Protein AF-A0A821CSN5-F1 (afdb_monomer_lite)

Radius of gyration: 19.82 Å; chains: 1; bounding box: 37×22×61 Å

pLDDT: mean 76.95, std 11.37, range [38.47, 92.56]

Sequence (75 aa):
MDILNELKPMKQAFPSTVALIKGAVTFPVSSVVCERSFSRMKLIKNYARNSMGDERLSDLSVLAIEREFDIDFEK

Secondary structure (DSSP, 8-state):
--HHHHTTGGGGT-HHHHHHHHHHHHSSSHHHHHHHHHHHHHHHS-GGGTTS-HHHHHHHHHHHHS--S------

Foldseek 3Di:
DCVLVVCVVVCVVCVPVSVVVVVVVVVPPCVVVVVLLVVQLDVVCDPVCVPDDPVVSVVVSVVRSPDPDDDPPPD

Organism: NCBI:txid392032

Structure (mmCIF, N/CA/C/O backbone):
data_AF-A0A821CSN5-F1
#
_entry.id   AF-A0A821CSN5-F1
#
loop_
_atom_site.group_PDB
_atom_site.id
_atom_site.type_symbol
_atom_site.label_atom_id
_atom_site.label_alt_i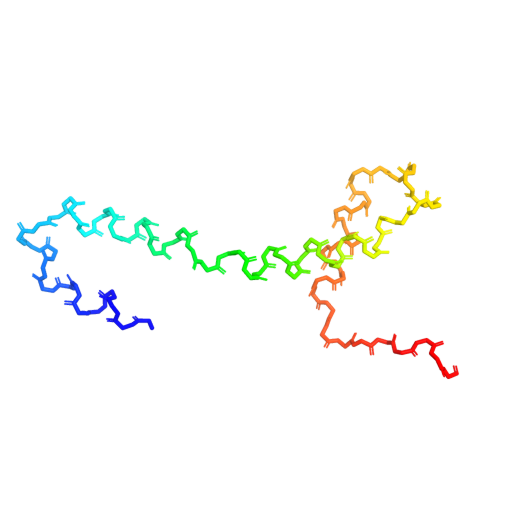d
_atom_site.label_comp_id
_atom_site.label_asym_id
_atom_site.label_entity_id
_atom_site.label_seq_id
_atom_site.pdbx_PDB_ins_code
_atom_site.Cartn_x
_atom_site.Cartn_y
_atom_site.Cartn_z
_atom_site.occupancy
_atom_site.B_iso_or_equiv
_atom_site.auth_seq_id
_atom_site.auth_comp_id
_atom_site.auth_asym_id
_atom_site.auth_atom_id
_atom_site.pdbx_PDB_model_num
ATOM 1 N N . MET A 1 1 ? -15.820 -5.811 11.679 1.00 51.28 1 MET A N 1
ATOM 2 C CA . MET A 1 1 ? -15.729 -4.484 12.352 1.00 51.28 1 MET A CA 1
ATOM 3 C C . MET A 1 1 ? -16.389 -4.523 13.740 1.00 51.28 1 MET A C 1
ATOM 5 O O . MET A 1 1 ? -16.674 -3.490 14.337 1.00 51.28 1 MET A O 1
ATOM 9 N N . ASP A 1 2 ? -16.583 -5.724 14.285 1.00 63.16 2 ASP A N 1
ATOM 10 C CA . ASP A 1 2 ? -17.561 -6.004 15.341 1.00 63.16 2 ASP A CA 1
ATOM 11 C C . ASP A 1 2 ? -16.945 -5.960 16.745 1.00 63.16 2 ASP A C 1
ATOM 13 O O . ASP A 1 2 ? -17.595 -5.560 17.706 1.00 63.16 2 ASP A O 1
ATOM 17 N N . ILE A 1 3 ? -15.634 -6.192 16.830 1.00 68.19 3 ILE A N 1
ATOM 18 C CA . ILE A 1 3 ? -14.846 -6.197 18.071 1.00 68.19 3 ILE A CA 1
ATOM 19 C C . ILE A 1 3 ? -14.886 -4.827 18.776 1.00 68.19 3 ILE A C 1
ATOM 21 O O . ILE A 1 3 ? -14.966 -4.743 19.999 1.00 68.19 3 ILE A O 1
ATOM 25 N N . LEU A 1 4 ? -14.879 -3.720 18.018 1.00 67.88 4 LEU A N 1
ATOM 26 C CA . LEU A 1 4 ? -14.966 -2.369 18.592 1.00 67.88 4 LEU A CA 1
ATOM 27 C C . LEU A 1 4 ? -16.359 -2.056 19.158 1.00 67.88 4 LEU A C 1
ATOM 29 O O . LEU A 1 4 ? -16.468 -1.265 20.095 1.00 67.88 4 LEU A O 1
ATOM 33 N N . ASN A 1 5 ? -17.415 -2.651 18.595 1.00 70.12 5 ASN A N 1
ATOM 34 C CA . ASN A 1 5 ? -18.780 -2.479 19.089 1.00 70.12 5 ASN A CA 1
ATOM 35 C C . ASN A 1 5 ? -19.025 -3.312 20.352 1.00 70.12 5 ASN A C 1
ATOM 37 O O . ASN A 1 5 ? -19.659 -2.805 21.276 1.00 70.12 5 ASN A O 1
ATOM 41 N N . GLU A 1 6 ? -18.456 -4.515 20.440 1.00 71.94 6 GLU A N 1
ATOM 42 C CA . GLU A 1 6 ? -18.499 -5.354 21.648 1.00 71.94 6 GLU A CA 1
ATOM 43 C C . GLU A 1 6 ? -17.705 -4.763 22.822 1.00 71.94 6 GLU A C 1
ATOM 45 O O . GLU A 1 6 ? -18.046 -4.982 23.983 1.00 71.94 6 GLU A O 1
ATOM 50 N N . LEU A 1 7 ? -16.679 -3.952 22.544 1.00 68.75 7 LEU A N 1
ATOM 51 C CA . LEU A 1 7 ? -15.830 -3.342 23.572 1.00 68.75 7 LEU A CA 1
ATOM 52 C C . LEU A 1 7 ? -16.384 -2.014 24.133 1.00 68.75 7 LEU A C 1
ATOM 54 O O . LEU A 1 7 ? -15.867 -1.492 25.126 1.00 68.75 7 LEU A O 1
ATOM 58 N N . LYS A 1 8 ? -17.459 -1.466 23.544 1.00 69.25 8 LYS A N 1
ATOM 59 C CA . LYS A 1 8 ? -18.161 -0.261 24.036 1.00 69.25 8 LYS A CA 1
ATOM 60 C C . LYS A 1 8 ? -18.544 -0.328 25.524 1.00 69.25 8 LYS A C 1
ATOM 62 O O . LYS A 1 8 ? -18.213 0.631 26.224 1.00 69.25 8 LYS A O 1
ATOM 67 N N . PRO A 1 9 ? -19.179 -1.401 26.038 1.00 74.75 9 PRO A N 1
ATOM 68 C CA . PRO A 1 9 ? -19.509 -1.506 27.462 1.00 74.75 9 PRO A CA 1
ATOM 69 C C . PRO A 1 9 ? -18.270 -1.568 28.373 1.00 74.75 9 PRO A C 1
ATOM 71 O O . PRO A 1 9 ? -18.304 -1.055 29.487 1.00 74.75 9 PRO A O 1
ATOM 74 N N . MET A 1 10 ? -17.143 -2.114 27.900 1.00 65.94 10 MET A N 1
ATOM 75 C CA . MET A 1 10 ? -15.904 -2.238 28.689 1.00 65.94 10 MET A CA 1
ATOM 76 C C . MET A 1 10 ? -15.075 -0.948 28.763 1.00 65.94 10 MET A C 1
ATOM 78 O O . MET A 1 10 ? -14.212 -0.819 29.633 1.00 65.94 10 MET A O 1
ATOM 82 N N . LYS A 1 11 ? -15.361 0.044 27.907 1.00 65.69 11 LYS A N 1
ATOM 83 C CA . LYS A 1 11 ? -14.694 1.358 27.914 1.00 65.69 11 LYS A CA 1
ATOM 84 C C . LYS A 1 11 ? -14.837 2.090 29.253 1.00 65.69 11 LYS A C 1
ATOM 86 O O . LYS A 1 11 ? -13.957 2.866 29.613 1.00 65.69 11 LYS A O 1
ATOM 91 N N . GLN A 1 12 ? -15.931 1.845 29.974 1.00 69.88 12 GLN A N 1
ATOM 92 C CA . GLN A 1 12 ? -16.211 2.485 31.258 1.00 69.88 12 GLN A CA 1
ATOM 93 C C . GLN A 1 12 ? -15.448 1.835 32.425 1.00 69.88 12 GLN A C 1
ATOM 95 O O . GLN A 1 12 ? -15.114 2.526 33.380 1.00 69.88 12 GLN A O 1
ATOM 100 N N . ALA A 1 13 ? -15.129 0.539 32.324 1.00 75.38 13 ALA A N 1
ATOM 101 C CA . ALA A 1 13 ? -14.398 -0.207 33.350 1.00 75.38 13 ALA A CA 1
ATOM 102 C C . ALA A 1 13 ? -12.869 -0.156 33.157 1.00 75.38 13 ALA A C 1
ATOM 104 O O . ALA A 1 13 ? -12.135 -0.047 34.135 1.00 75.38 13 ALA A O 1
ATOM 105 N N . PHE A 1 14 ? -12.377 -0.196 31.910 1.00 75.50 14 PHE A N 1
ATOM 106 C CA . PHE A 1 14 ? -10.938 -0.247 31.604 1.00 75.50 14 PHE A CA 1
ATOM 107 C C . PHE A 1 14 ? -10.559 0.647 30.408 1.00 75.50 14 PHE A C 1
ATOM 109 O O . PHE A 1 14 ? -10.239 0.147 29.324 1.00 75.50 14 PHE A O 1
ATOM 116 N N . PRO A 1 15 ? -10.559 1.982 30.576 1.00 77.56 15 PRO A N 1
ATOM 117 C CA . PRO A 1 15 ? -10.331 2.926 29.478 1.00 77.56 15 PRO A CA 1
ATOM 118 C C . PRO A 1 15 ? -8.961 2.759 28.795 1.00 77.56 15 PRO A C 1
ATOM 120 O O . PRO A 1 15 ? -8.866 2.880 27.572 1.00 77.56 15 PRO A O 1
ATOM 123 N N . SER A 1 16 ? -7.912 2.422 29.552 1.00 78.31 16 SER A N 1
ATOM 124 C CA . SER A 1 16 ? -6.542 2.257 29.041 1.00 78.31 16 SER A CA 1
ATOM 125 C C . SER A 1 16 ? -6.388 1.030 28.135 1.00 78.31 16 SER A C 1
ATOM 127 O O . SER A 1 16 ? -5.758 1.104 27.082 1.00 78.31 16 SER A O 1
ATOM 129 N N . THR A 1 17 ? -7.012 -0.091 28.501 1.00 78.31 17 THR A N 1
ATOM 130 C CA . THR A 1 17 ? -6.968 -1.342 27.728 1.00 78.31 17 THR A CA 1
ATOM 131 C C . THR A 1 17 ? -7.718 -1.201 26.407 1.00 78.31 17 THR A C 1
ATOM 133 O O . THR A 1 17 ? -7.241 -1.646 25.365 1.00 78.31 17 THR A O 1
ATOM 136 N N . VAL A 1 18 ? -8.862 -0.509 26.420 1.00 81.00 18 VAL A N 1
ATOM 137 C CA . VAL A 1 18 ? -9.633 -0.210 25.204 1.00 81.00 18 VAL A CA 1
ATOM 138 C C . VAL A 1 18 ? -8.853 0.699 24.251 1.00 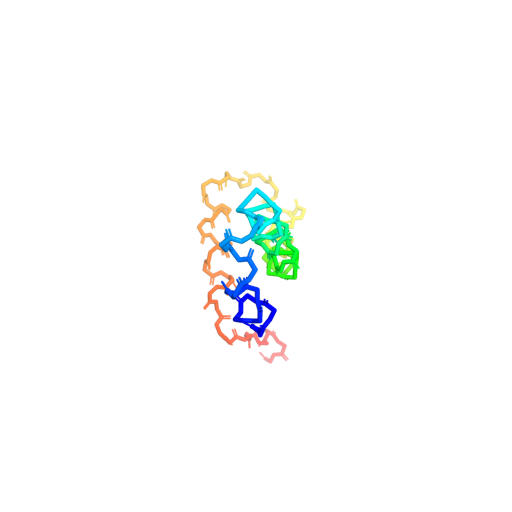81.00 18 VAL A C 1
ATOM 140 O O . VAL A 1 18 ? -8.885 0.480 23.041 1.00 81.00 18 VAL A O 1
ATOM 143 N N . ALA A 1 19 ? -8.119 1.689 24.769 1.00 79.81 19 ALA A N 1
ATOM 144 C CA . ALA A 1 19 ? -7.258 2.542 23.951 1.00 79.81 19 ALA A CA 1
ATOM 145 C C . ALA A 1 19 ? -6.110 1.752 23.298 1.00 79.81 19 ALA A C 1
ATOM 147 O O . ALA A 1 19 ? -5.855 1.924 22.105 1.00 79.81 19 ALA A O 1
ATOM 148 N N . LEU A 1 20 ? -5.478 0.841 24.048 1.00 81.00 20 LEU A N 1
ATOM 149 C CA . LEU A 1 20 ? -4.418 -0.028 23.536 1.00 81.00 20 LEU A CA 1
ATOM 150 C C . LEU A 1 20 ? -4.932 -0.960 22.433 1.00 81.00 20 LEU A C 1
ATOM 152 O O . LEU A 1 20 ? -4.326 -1.026 21.369 1.00 81.00 20 LEU A O 1
ATOM 156 N N . ILE A 1 21 ? -6.072 -1.627 22.646 1.00 80.25 21 ILE A N 1
ATOM 157 C CA . ILE A 1 21 ? -6.696 -2.509 21.646 1.00 80.25 21 ILE A CA 1
ATOM 158 C C . ILE A 1 21 ? -7.106 -1.714 20.404 1.00 80.25 21 ILE A C 1
ATOM 160 O O . ILE A 1 21 ? -6.890 -2.166 19.286 1.00 80.25 21 ILE A O 1
ATOM 164 N N . LYS A 1 22 ? -7.652 -0.505 20.566 1.00 77.50 22 LYS A N 1
ATOM 165 C CA . LYS A 1 22 ? -8.012 0.357 19.433 1.00 77.50 22 LYS A CA 1
ATOM 166 C C . LYS A 1 22 ? -6.784 0.747 18.603 1.00 77.50 22 LYS A C 1
ATOM 168 O O . LYS A 1 22 ? -6.845 0.693 17.375 1.00 77.50 22 LYS A O 1
ATOM 173 N N . GLY A 1 23 ? -5.672 1.084 19.256 1.00 75.94 23 GLY A N 1
ATOM 174 C CA . GLY A 1 23 ? -4.385 1.269 18.584 1.00 75.94 23 GLY A CA 1
ATOM 175 C C . GLY A 1 23 ? -3.951 -0.012 17.875 1.00 75.94 23 GLY A C 1
ATOM 176 O O . GLY A 1 23 ? -3.741 -0.009 16.667 1.00 75.94 23 GLY A O 1
ATOM 177 N N . ALA A 1 24 ? -3.935 -1.131 18.593 1.00 76.00 24 ALA A N 1
ATOM 178 C CA . ALA A 1 24 ? -3.518 -2.431 18.083 1.00 76.00 24 ALA A CA 1
ATOM 179 C C . ALA A 1 24 ? -4.368 -2.955 16.919 1.00 76.00 24 ALA A C 1
ATOM 181 O O . ALA A 1 24 ? -3.824 -3.689 16.114 1.00 76.00 24 ALA A O 1
ATOM 182 N N . VAL A 1 25 ? -5.649 -2.578 16.798 1.00 70.12 25 VAL A N 1
ATOM 183 C CA . VAL A 1 25 ? -6.538 -2.890 15.653 1.00 70.12 25 VAL A CA 1
ATOM 184 C C . VAL A 1 25 ? -6.340 -1.915 14.489 1.00 70.12 25 VAL A C 1
ATOM 186 O O . VAL A 1 25 ? -6.576 -2.269 13.338 1.00 70.12 25 VAL A O 1
ATOM 189 N N . THR A 1 26 ? -5.860 -0.702 14.761 1.00 67.56 26 THR A N 1
ATOM 190 C CA . THR A 1 26 ? -5.413 0.224 13.707 1.00 67.56 26 THR A CA 1
ATOM 191 C C . THR A 1 26 ? -4.110 -0.275 13.064 1.00 67.56 26 THR A C 1
ATOM 193 O O . THR A 1 26 ? -3.851 -0.009 11.893 1.00 67.56 26 THR A O 1
ATOM 196 N N . PHE A 1 27 ? -3.311 -1.042 13.814 1.00 64.19 27 PHE A N 1
ATOM 197 C CA . PHE A 1 27 ? -2.007 -1.550 13.394 1.00 64.19 27 PHE A CA 1
ATOM 198 C C . PHE A 1 27 ? -1.973 -2.743 12.395 1.00 64.19 27 PHE A C 1
ATOM 200 O O . PHE A 1 27 ? -0.954 -2.828 11.715 1.00 64.19 27 PHE A O 1
ATOM 207 N N . PRO A 1 28 ? -2.975 -3.634 12.183 1.00 59.78 28 PRO A N 1
ATOM 208 C CA . PRO A 1 28 ? -2.786 -4.821 11.346 1.00 59.78 28 PRO A CA 1
ATOM 209 C C . PRO A 1 28 ? -3.928 -5.032 10.336 1.00 59.78 28 PRO A C 1
ATOM 211 O O . PRO A 1 28 ? -4.530 -6.099 10.267 1.00 59.78 28 PRO A O 1
ATOM 214 N N . VAL A 1 29 ? -4.221 -4.010 9.532 1.00 54.25 29 VAL A N 1
ATOM 215 C CA . VAL A 1 29 ? -4.956 -4.157 8.253 1.00 54.25 29 VAL A CA 1
ATOM 216 C C . VAL A 1 29 ? -4.248 -3.411 7.114 1.00 54.25 29 VAL A C 1
ATOM 218 O O . VAL A 1 29 ? -4.470 -3.702 5.940 1.00 54.25 29 VAL A O 1
ATOM 221 N N . SER A 1 30 ? -3.313 -2.508 7.431 1.00 56.75 30 SER A N 1
ATOM 222 C CA . SER A 1 30 ? -2.513 -1.823 6.418 1.00 56.75 30 SER A CA 1
ATOM 223 C C . SER A 1 30 ? -1.514 -2.739 5.715 1.00 56.75 30 SER A C 1
ATOM 225 O O . SER A 1 30 ? -1.128 -2.392 4.611 1.00 56.75 30 SER A O 1
ATOM 227 N N . SER A 1 31 ? -1.115 -3.898 6.266 1.00 61.28 31 SER A N 1
ATOM 228 C CA . SER A 1 31 ? -0.118 -4.757 5.592 1.00 61.28 31 SER A CA 1
ATOM 229 C C . SER A 1 31 ? -0.598 -5.184 4.205 1.00 61.28 31 SER A C 1
ATOM 231 O O . SER A 1 31 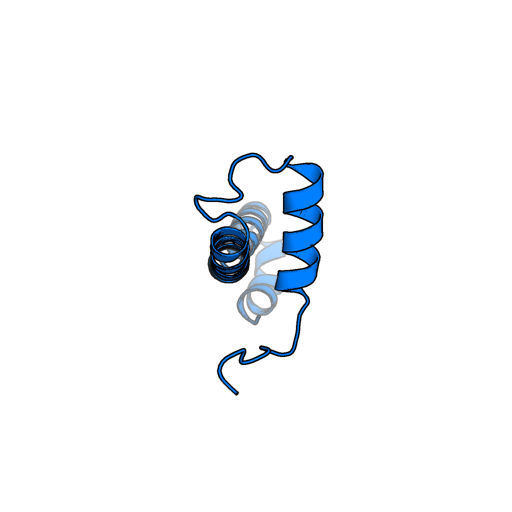? 0.129 -4.981 3.246 1.00 61.28 31 SER A O 1
ATOM 233 N N . VAL A 1 32 ? -1.850 -5.625 4.051 1.00 68.00 32 VAL A N 1
ATOM 234 C CA . VAL A 1 32 ? -2.365 -6.074 2.745 1.00 68.00 32 VAL A CA 1
ATOM 235 C C . VAL A 1 32 ? -2.486 -4.916 1.747 1.00 68.00 32 VAL A C 1
ATOM 237 O O . VAL A 1 32 ? -2.182 -5.070 0.563 1.00 68.00 32 VAL A O 1
ATOM 240 N N . VAL A 1 33 ? -2.910 -3.736 2.210 1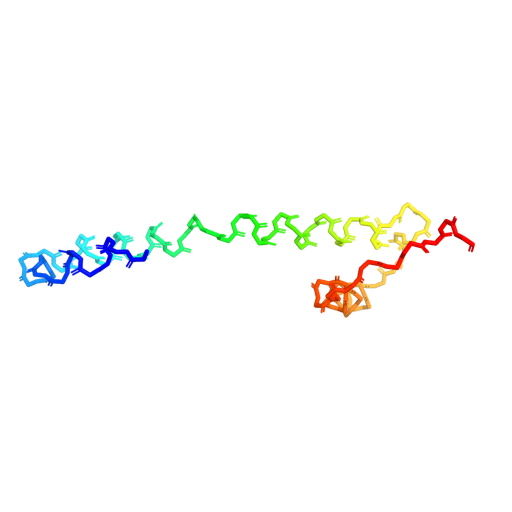.00 70.12 33 VAL A N 1
ATOM 241 C CA . VAL A 1 33 ? -3.022 -2.538 1.359 1.00 70.12 33 VAL A CA 1
ATOM 242 C C . VAL A 1 33 ? -1.633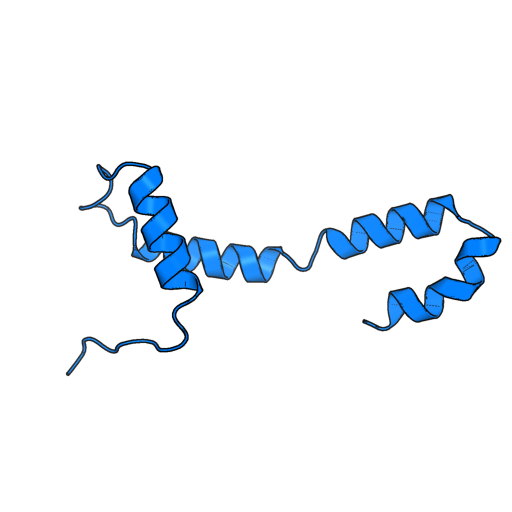 -2.028 0.968 1.00 70.12 33 VAL A C 1
ATOM 244 O O . VAL A 1 33 ? -1.377 -1.782 -0.206 1.00 70.12 33 VAL A O 1
ATOM 247 N N . CYS A 1 34 ? -0.706 -1.948 1.920 1.00 77.25 34 CYS A N 1
ATOM 248 C CA . CYS A 1 34 ? 0.679 -1.565 1.682 1.00 77.25 34 CYS A CA 1
ATOM 249 C C . CYS A 1 34 ? 1.398 -2.570 0.778 1.00 77.25 34 CYS A C 1
ATOM 251 O O . CYS A 1 34 ? 2.094 -2.153 -0.137 1.00 77.25 34 CYS A O 1
ATOM 253 N N . GLU A 1 35 ? 1.222 -3.876 0.973 1.00 81.00 35 GLU A N 1
ATOM 254 C CA . GLU A 1 35 ? 1.795 -4.926 0.122 1.00 81.00 35 GLU A CA 1
ATOM 255 C C . GLU A 1 35 ? 1.306 -4.800 -1.320 1.00 81.00 35 GLU A C 1
ATOM 257 O O . GLU A 1 35 ? 2.112 -4.861 -2.252 1.00 81.00 35 GLU A O 1
ATOM 262 N N . ARG A 1 36 ? 0.005 -4.541 -1.518 1.00 82.50 36 ARG A N 1
ATOM 263 C CA . ARG A 1 36 ? -0.557 -4.237 -2.840 1.00 82.50 36 ARG A CA 1
ATOM 264 C C . ARG A 1 36 ? 0.111 -3.000 -3.448 1.00 82.50 36 ARG A C 1
ATOM 266 O O . ARG A 1 36 ? 0.549 -3.058 -4.599 1.00 82.50 36 ARG A O 1
ATOM 273 N N . SER A 1 37 ? 0.239 -1.919 -2.680 1.00 85.06 37 SER A N 1
ATOM 274 C CA . SER A 1 37 ? 0.872 -0.670 -3.119 1.00 85.06 37 SER A CA 1
ATOM 275 C C . SER A 1 37 ? 2.354 -0.842 -3.466 1.00 85.06 37 SER A C 1
ATOM 277 O O . SER A 1 37 ? 2.798 -0.414 -4.531 1.00 85.06 37 SER A O 1
ATOM 279 N N . PHE A 1 38 ? 3.124 -1.538 -2.629 1.00 84.19 38 PHE A N 1
ATOM 280 C CA . PHE A 1 38 ? 4.540 -1.828 -2.865 1.00 84.19 38 PHE A CA 1
ATOM 281 C C . PHE A 1 38 ? 4.750 -2.771 -4.051 1.00 84.19 38 PHE A C 1
ATOM 283 O O . PHE A 1 38 ? 5.689 -2.577 -4.823 1.00 84.19 38 PHE A O 1
ATOM 290 N N . SER A 1 39 ? 3.870 -3.757 -4.240 1.00 86.69 39 SER A N 1
ATOM 291 C CA . SER A 1 39 ? 3.904 -4.646 -5.404 1.00 86.69 39 SER A CA 1
ATOM 292 C C . SER A 1 39 ? 3.720 -3.861 -6.708 1.00 86.69 39 SER A C 1
ATOM 294 O O . SER A 1 39 ? 4.504 -4.019 -7.645 1.00 86.69 39 SER A O 1
ATOM 296 N N . ARG A 1 40 ? 2.762 -2.923 -6.747 1.00 87.00 40 ARG A N 1
ATOM 297 C CA . ARG A 1 40 ? 2.550 -2.040 -7.907 1.00 87.00 40 ARG A CA 1
ATOM 298 C C . ARG A 1 40 ? 3.726 -1.081 -8.117 1.00 87.00 40 ARG A C 1
ATOM 300 O O . ARG A 1 40 ? 4.227 -0.987 -9.237 1.00 87.00 40 ARG A O 1
ATOM 307 N N . MET A 1 41 ? 4.251 -0.459 -7.059 1.00 88.00 41 MET A N 1
ATOM 308 C CA . MET A 1 41 ? 5.443 0.398 -7.155 1.00 88.00 41 MET A CA 1
ATOM 309 C C . MET A 1 41 ? 6.674 -0.367 -7.672 1.00 88.00 41 MET A C 1
ATOM 311 O O . MET A 1 41 ? 7.451 0.176 -8.458 1.00 88.00 41 MET A O 1
ATOM 315 N N . LYS A 1 42 ? 6.838 -1.644 -7.305 1.00 87.75 42 LYS A N 1
ATOM 316 C CA . LYS A 1 42 ? 7.927 -2.506 -7.795 1.00 87.75 42 LYS A CA 1
ATOM 317 C C . LYS A 1 42 ? 7.858 -2.749 -9.308 1.00 87.75 42 LYS A C 1
ATOM 319 O O . LYS A 1 42 ? 8.900 -2.842 -9.949 1.00 87.75 42 LYS A O 1
ATOM 324 N N . LEU A 1 43 ? 6.661 -2.813 -9.897 1.00 86.00 43 LEU A N 1
ATOM 325 C CA . LEU A 1 43 ? 6.494 -2.913 -11.355 1.00 86.00 43 LEU A CA 1
ATOM 326 C C . LEU A 1 43 ? 6.889 -1.607 -12.068 1.00 86.00 43 LEU A C 1
ATOM 328 O O . LEU A 1 43 ? 7.458 -1.625 -13.164 1.00 86.00 43 LEU A O 1
ATOM 332 N N . ILE A 1 44 ? 6.625 -0.461 -11.435 1.00 87.69 44 ILE A N 1
ATOM 333 C CA . ILE A 1 44 ? 6.995 0.865 -11.952 1.00 87.69 44 ILE A CA 1
ATOM 334 C C . ILE A 1 44 ? 8.511 1.075 -11.851 1.00 87.69 44 ILE A C 1
ATOM 336 O O . ILE A 1 44 ? 9.153 1.456 -12.833 1.00 87.69 44 ILE A O 1
ATOM 340 N N . LYS A 1 45 ? 9.111 0.770 -10.696 1.00 87.62 45 LYS A N 1
ATOM 341 C CA . LYS A 1 45 ? 10.555 0.872 -10.459 1.00 87.62 45 LYS A CA 1
ATOM 342 C C . LYS A 1 45 ? 11.276 -0.393 -10.933 1.00 87.62 45 LYS A C 1
ATOM 344 O O . LYS A 1 45 ? 11.686 -1.236 -10.140 1.00 87.62 45 LYS A O 1
ATOM 349 N N . ASN A 1 46 ? 11.431 -0.522 -12.249 1.00 85.00 46 ASN A N 1
ATOM 350 C CA . ASN A 1 46 ? 12.224 -1.593 -12.855 1.00 85.00 46 ASN A CA 1
ATOM 351 C C . ASN A 1 46 ? 13.707 -1.198 -12.995 1.00 85.00 46 ASN A C 1
ATOM 353 O O . ASN A 1 46 ? 14.068 -0.028 -12.871 1.00 85.00 46 ASN A O 1
ATOM 357 N N . TYR A 1 47 ? 14.570 -2.181 -13.272 1.00 82.38 47 TYR A N 1
ATOM 358 C CA . TYR A 1 47 ? 16.024 -1.988 -13.359 1.00 82.38 47 TYR A CA 1
ATOM 359 C C . TYR A 1 47 ? 16.427 -0.867 -14.336 1.00 82.38 47 TYR A C 1
ATOM 361 O O . TYR A 1 47 ? 17.263 -0.031 -14.007 1.00 82.38 47 TYR A O 1
ATOM 369 N N . ALA A 1 48 ? 15.767 -0.789 -15.496 1.00 81.81 48 ALA A N 1
ATOM 370 C CA . ALA A 1 48 ? 16.030 0.236 -16.507 1.00 81.81 48 ALA A CA 1
ATOM 371 C C . ALA A 1 48 ? 15.543 1.648 -16.113 1.00 81.81 48 ALA A C 1
ATOM 373 O O . ALA A 1 48 ? 16.074 2.635 -16.611 1.00 81.81 48 ALA A O 1
ATOM 374 N N . ARG A 1 49 ? 14.547 1.766 -15.221 1.00 82.75 49 ARG A N 1
ATOM 375 C CA . ARG A 1 49 ? 13.963 3.042 -14.757 1.00 82.75 49 ARG A CA 1
ATOM 376 C C . ARG A 1 49 ? 14.412 3.434 -13.346 1.00 82.75 49 ARG A C 1
ATOM 378 O O . ARG A 1 49 ? 13.800 4.301 -12.725 1.00 82.75 49 ARG A O 1
ATOM 385 N N . ASN A 1 50 ? 15.478 2.824 -12.827 1.00 84.69 50 ASN A N 1
ATOM 386 C CA . ASN A 1 50 ? 15.950 3.070 -11.462 1.00 84.69 50 ASN A CA 1
ATOM 387 C C . ASN A 1 50 ? 16.562 4.474 -11.251 1.00 84.69 50 ASN A C 1
ATOM 389 O O . ASN A 1 50 ? 16.759 4.883 -10.114 1.00 84.69 50 ASN A O 1
ATOM 393 N N . SER A 1 51 ? 16.846 5.224 -12.322 1.00 89.06 51 SER A N 1
ATOM 394 C CA . SER A 1 51 ? 17.331 6.613 -12.256 1.00 89.06 51 SER A CA 1
ATOM 395 C C . SER A 1 51 ? 16.221 7.662 -12.090 1.00 89.06 51 SER A C 1
ATOM 397 O O . SER A 1 51 ? 16.503 8.858 -12.069 1.00 89.06 51 SER A O 1
ATOM 399 N N . MET A 1 52 ? 14.955 7.243 -12.010 1.00 88.88 52 MET A N 1
ATOM 400 C CA . MET A 1 52 ? 13.821 8.150 -11.849 1.00 88.88 52 MET A CA 1
ATOM 401 C C . MET A 1 52 ? 13.797 8.773 -10.447 1.00 88.88 52 MET A C 1
ATOM 403 O O . MET A 1 52 ? 14.010 8.076 -9.459 1.00 88.88 52 MET A O 1
ATOM 407 N N . GLY A 1 53 ? 13.501 10.075 -10.371 1.00 91.25 53 GLY A N 1
ATOM 408 C CA . GLY A 1 53 ? 13.348 10.787 -9.101 1.00 91.25 53 GLY A CA 1
ATOM 409 C C . GLY A 1 53 ? 12.133 10.320 -8.294 1.00 91.25 53 GLY A C 1
ATOM 410 O O . GLY A 1 53 ? 11.134 9.866 -8.861 1.00 91.25 53 GLY A O 1
ATOM 411 N N . ASP A 1 54 ? 12.221 10.463 -6.971 1.00 90.12 54 ASP A N 1
ATOM 412 C CA . ASP A 1 54 ? 11.217 9.953 -6.030 1.00 90.12 54 ASP A CA 1
ATOM 413 C C . ASP A 1 54 ? 9.844 10.623 -6.183 1.00 90.12 54 ASP A C 1
ATOM 415 O O . ASP A 1 54 ? 8.828 9.947 -6.056 1.00 90.12 54 ASP A O 1
ATOM 419 N N . GLU A 1 55 ? 9.796 11.912 -6.532 1.00 92.56 55 GLU A N 1
ATOM 420 C CA . GLU A 1 55 ? 8.547 12.644 -6.802 1.00 92.56 55 GLU A CA 1
ATOM 421 C C . GLU A 1 55 ? 7.761 11.982 -7.942 1.00 92.56 55 GLU A C 1
ATOM 423 O O . GLU A 1 55 ? 6.641 11.510 -7.761 1.00 92.56 55 GLU A O 1
ATOM 428 N N . ARG A 1 56 ? 8.417 11.792 -9.093 1.00 91.56 56 ARG A N 1
ATOM 429 C CA . ARG A 1 56 ? 7.814 11.128 -10.254 1.00 91.56 56 ARG A CA 1
ATOM 430 C C . ARG A 1 56 ? 7.439 9.673 -9.964 1.00 91.56 56 ARG A C 1
ATOM 432 O O . ARG A 1 56 ? 6.449 9.175 -10.500 1.00 91.56 56 ARG A O 1
ATOM 439 N N . LEU A 1 57 ? 8.234 8.967 -9.157 1.00 91.31 57 LEU A N 1
ATOM 440 C CA . LEU A 1 57 ? 7.910 7.605 -8.732 1.00 91.31 57 LEU A CA 1
ATOM 441 C C . LEU A 1 57 ? 6.649 7.576 -7.866 1.00 91.31 57 LEU A C 1
ATOM 443 O O . LEU A 1 57 ? 5.807 6.699 -8.064 1.00 91.31 57 LEU A O 1
ATOM 447 N N . SER A 1 58 ? 6.525 8.516 -6.934 1.00 90.81 58 SER A N 1
ATOM 448 C CA . SER A 1 58 ? 5.367 8.655 -6.056 1.00 90.81 58 SER A CA 1
ATOM 449 C C . SER A 1 58 ? 4.103 8.933 -6.868 1.00 90.81 58 SER A C 1
ATOM 451 O O . SER A 1 58 ? 3.132 8.186 -6.749 1.00 90.81 58 SER A O 1
ATOM 453 N N . ASP A 1 59 ? 4.147 9.911 -7.773 1.00 91.75 59 ASP A N 1
ATOM 454 C CA . ASP A 1 59 ? 3.008 10.276 -8.624 1.00 91.75 59 ASP A CA 1
ATOM 455 C C . ASP A 1 59 ? 2.527 9.097 -9.479 1.00 91.75 59 ASP A C 1
ATOM 457 O O . ASP A 1 59 ? 1.337 8.779 -9.523 1.00 91.75 59 ASP A O 1
ATOM 461 N N . LEU A 1 60 ? 3.460 8.380 -10.118 1.00 90.12 60 LEU A N 1
ATOM 462 C CA . LEU A 1 60 ? 3.140 7.182 -10.898 1.00 90.12 60 LEU A CA 1
ATOM 463 C C . LEU A 1 60 ? 2.580 6.054 -10.030 1.00 90.12 60 LEU A C 1
ATOM 465 O O . LEU A 1 60 ? 1.709 5.311 -10.482 1.00 90.12 60 LEU A O 1
ATOM 469 N N . SER A 1 61 ? 3.078 5.907 -8.803 1.00 89.56 61 SER A N 1
ATOM 470 C CA . SER A 1 61 ? 2.608 4.878 -7.875 1.00 89.56 61 SER A CA 1
ATOM 471 C C . SER A 1 61 ? 1.171 5.140 -7.444 1.00 89.56 61 SER A C 1
ATOM 473 O O . SER A 1 61 ? 0.373 4.207 -7.470 1.00 89.56 61 SER A O 1
ATOM 475 N N . VAL A 1 62 ? 0.809 6.391 -7.139 1.00 90.31 62 VAL A N 1
ATOM 476 C CA . VAL A 1 62 ? -0.580 6.778 -6.838 1.00 90.31 62 VAL A CA 1
ATOM 477 C C . VAL A 1 62 ? -1.490 6.467 -8.026 1.00 90.31 62 VAL A C 1
ATOM 479 O O . VAL A 1 62 ? -2.488 5.769 -7.865 1.00 90.31 62 VAL A O 1
ATOM 482 N N . LEU A 1 63 ? -1.102 6.880 -9.237 1.00 89.25 63 LEU A N 1
ATOM 483 C CA . LEU A 1 63 ? -1.870 6.594 -10.454 1.00 89.25 63 LEU A CA 1
ATOM 484 C C . LEU A 1 63 ? -2.052 5.092 -10.709 1.00 89.25 63 LEU A C 1
ATOM 486 O O . LEU A 1 63 ? -3.092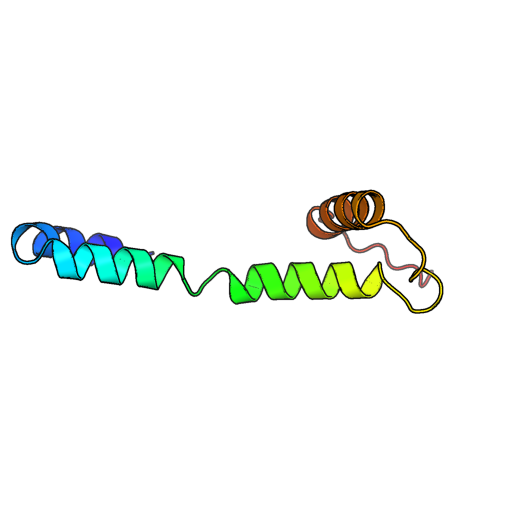 4.678 -11.209 1.00 89.25 63 LEU A O 1
ATOM 490 N N . ALA A 1 64 ? -1.050 4.271 -10.391 1.00 86.88 64 ALA A N 1
ATOM 491 C CA . ALA A 1 64 ? -1.108 2.825 -10.589 1.00 86.88 64 ALA A CA 1
ATOM 492 C C . ALA A 1 64 ? -1.900 2.083 -9.502 1.00 86.88 64 ALA A C 1
ATOM 494 O O . ALA A 1 64 ? -2.440 1.015 -9.784 1.00 86.88 64 ALA A O 1
ATOM 495 N N . ILE A 1 65 ? -1.938 2.608 -8.274 1.00 86.69 65 ILE A N 1
ATOM 496 C CA . ILE A 1 65 ? -2.709 2.044 -7.156 1.00 86.69 65 ILE A CA 1
ATOM 497 C C . ILE A 1 65 ? -4.199 2.335 -7.335 1.00 86.69 65 ILE A C 1
ATOM 499 O O . ILE A 1 65 ? -5.013 1.435 -7.149 1.00 86.69 65 ILE A O 1
ATOM 503 N N . GLU A 1 66 ? -4.538 3.557 -7.750 1.00 86.56 66 GLU A N 1
ATOM 504 C CA . GLU A 1 66 ? -5.918 4.000 -7.998 1.00 86.56 66 GLU A CA 1
ATOM 505 C C . GLU A 1 66 ? -6.476 3.502 -9.344 1.00 86.56 66 GLU A C 1
ATOM 507 O O . GLU A 1 66 ? -7.634 3.747 -9.686 1.00 86.56 66 GLU A O 1
ATOM 512 N N . ARG A 1 67 ? -5.669 2.792 -10.144 1.00 80.75 67 ARG A N 1
ATOM 513 C CA . ARG A 1 67 ? -6.114 2.244 -11.428 1.00 80.75 67 ARG A CA 1
ATOM 514 C C . ARG A 1 67 ? -7.013 1.025 -11.203 1.00 80.75 67 ARG A C 1
ATOM 516 O O . ARG A 1 67 ? -6.534 -0.054 -10.870 1.00 80.75 67 ARG A O 1
ATOM 523 N N . GLU A 1 68 ? -8.312 1.191 -11.448 1.00 69.44 68 GLU A N 1
ATOM 524 C CA . GLU A 1 68 ? -9.335 0.147 -11.258 1.00 69.44 68 GLU A CA 1
ATOM 525 C C . GLU A 1 68 ? -9.287 -0.974 -12.321 1.00 69.44 68 GLU A C 1
ATOM 527 O O . GLU A 1 68 ? -9.719 -2.096 -12.064 1.00 69.44 68 GLU A O 1
ATOM 532 N N . PHE A 1 69 ? -8.697 -0.709 -13.494 1.00 69.25 69 PHE A N 1
ATOM 533 C CA . PHE A 1 69 ? -8.623 -1.655 -14.614 1.00 69.25 69 PHE A CA 1
ATOM 534 C C . PHE A 1 69 ? -7.180 -2.051 -14.931 1.00 69.25 69 PHE A C 1
ATOM 536 O O . PHE A 1 69 ? -6.305 -1.186 -15.060 1.00 69.25 69 PHE A O 1
ATOM 543 N N . ASP A 1 70 ? -6.926 -3.351 -15.109 1.00 67.69 70 ASP A N 1
ATOM 544 C CA . ASP A 1 70 ? -5.649 -3.817 -15.648 1.00 67.69 70 ASP A CA 1
ATOM 545 C C . ASP A 1 70 ? -5.711 -3.830 -17.178 1.00 67.69 70 ASP A C 1
ATOM 547 O O . ASP A 1 70 ? -6.594 -4.431 -17.784 1.00 67.69 70 ASP A O 1
ATOM 551 N N . ILE A 1 71 ? -4.800 -3.087 -17.799 1.00 65.94 71 ILE A N 1
ATOM 552 C CA . ILE A 1 71 ? -4.620 -3.061 -19.247 1.00 65.94 71 ILE A CA 1
ATOM 553 C C . ILE A 1 71 ? -3.697 -4.229 -19.575 1.00 65.94 71 ILE A C 1
ATOM 555 O O . ILE A 1 71 ? -2.502 -4.162 -19.279 1.00 65.94 71 ILE A O 1
ATOM 559 N N . ASP A 1 72 ? -4.259 -5.286 -20.153 1.00 68.25 72 ASP A N 1
ATOM 560 C CA . ASP A 1 72 ? -3.483 -6.353 -20.772 1.00 68.25 72 ASP A CA 1
ATOM 561 C C . ASP A 1 72 ? -2.799 -5.798 -22.022 1.00 68.25 72 ASP A C 1
ATOM 563 O O . ASP A 1 72 ? -3.454 -5.386 -22.979 1.00 68.25 72 ASP A O 1
ATOM 567 N N . PHE A 1 73 ? -1.469 -5.768 -22.005 1.00 64.94 73 PHE A N 1
ATOM 568 C CA . PHE A 1 73 ? -0.657 -5.360 -23.155 1.00 64.94 73 PHE A CA 1
ATOM 569 C C . PHE A 1 73 ? -0.348 -6.543 -24.096 1.00 64.94 73 PHE A C 1
ATOM 571 O O . PHE A 1 73 ? 0.530 -6.436 -24.946 1.00 64.94 73 PHE A O 1
ATOM 578 N N . GLU A 1 74 ? -1.058 -7.666 -23.945 1.00 57.22 74 GLU A N 1
ATOM 579 C CA . GLU A 1 74 ? -0.863 -8.913 -24.700 1.00 57.22 74 GLU A CA 1
ATOM 580 C C . GLU A 1 74 ? -1.835 -9.090 -25.889 1.00 57.22 74 GLU A C 1
ATOM 582 O O . GLU A 1 74 ? -2.122 -10.212 -26.307 1.00 57.22 74 GLU A O 1
ATOM 587 N N . LYS A 1 75 ? -2.331 -7.992 -26.480 1.00 38.47 75 LYS A N 1
ATOM 588 C CA . LYS A 1 75 ? -3.133 -8.035 -27.714 1.00 38.47 75 LYS A CA 1
ATOM 589 C C . LYS A 1 75 ? -2.639 -7.073 -28.784 1.00 38.47 75 LYS A C 1
ATOM 591 O O . LYS A 1 75 ? -2.318 -5.918 -28.431 1.00 38.47 75 LYS A O 1
#

InterPro domains:
  IPR008906 HAT, C-terminal dimerisation domain [PF05699] (1-68)
  IPR012337 Ribonuclease H-like superfamily [SSF53098] (26-62)